Protein AF-A0A412ENI3-F1 (afdb_monomer_lite)

Structure (mmCIF, N/CA/C/O backbone):
data_AF-A0A412ENI3-F1
#
_entry.id   AF-A0A412ENI3-F1
#
loop_
_atom_site.group_PDB
_atom_site.id
_atom_site.type_symbol
_atom_site.label_atom_id
_atom_site.label_alt_id
_atom_site.label_comp_id
_atom_site.label_asym_id
_atom_site.label_entity_id
_atom_site.l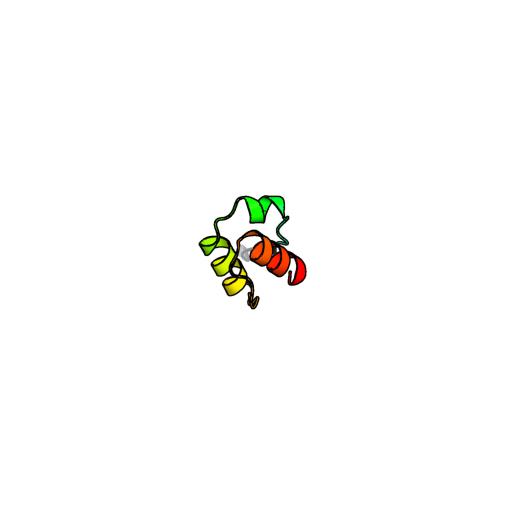abel_seq_id
_atom_site.pdbx_PDB_ins_code
_atom_site.Cartn_x
_atom_site.Cartn_y
_atom_site.Cartn_z
_atom_site.occupancy
_atom_site.B_iso_or_equiv
_atom_site.auth_seq_id
_atom_site.auth_comp_id
_atom_site.auth_asym_id
_atom_site.auth_atom_id
_atom_site.pdbx_PDB_model_num
ATOM 1 N N . MET A 1 1 ? 22.301 29.263 -42.228 1.00 45.75 1 MET A N 1
ATOM 2 C CA . MET A 1 1 ? 21.455 28.076 -41.984 1.00 45.75 1 MET A CA 1
ATOM 3 C C . MET A 1 1 ? 21.244 27.988 -40.484 1.00 45.75 1 MET A C 1
ATOM 5 O O . MET A 1 1 ? 22.228 27.936 -39.763 1.00 45.75 1 MET A O 1
ATOM 9 N N . ASN A 1 2 ? 19.997 28.124 -40.027 1.00 50.66 2 ASN A N 1
ATOM 10 C CA . ASN A 1 2 ? 19.628 28.129 -38.611 1.00 50.66 2 ASN A CA 1
ATOM 11 C C . ASN A 1 2 ? 19.584 26.679 -38.108 1.00 50.66 2 ASN A C 1
ATOM 13 O O . ASN A 1 2 ? 18.583 25.992 -38.295 1.00 50.66 2 ASN A O 1
ATOM 17 N N . SER A 1 3 ? 20.688 26.185 -37.552 1.00 56.50 3 SER A N 1
ATOM 18 C CA . SER A 1 3 ? 20.771 24.862 -36.925 1.00 56.50 3 SER A CA 1
ATOM 19 C C . SER A 1 3 ? 20.156 24.926 -35.528 1.00 56.50 3 SER A C 1
ATOM 21 O O . SER A 1 3 ? 20.844 24.999 -34.515 1.00 56.50 3 SER A O 1
ATOM 23 N N . GLN A 1 4 ? 18.826 24.938 -35.487 1.00 60.94 4 GLN A N 1
ATOM 24 C CA . GLN A 1 4 ? 18.070 24.778 -34.255 1.00 60.94 4 GLN A CA 1
ATOM 25 C C . GLN A 1 4 ? 17.987 23.281 -33.950 1.00 60.94 4 GLN A C 1
ATOM 27 O O . GLN A 1 4 ? 17.085 22.586 -34.415 1.00 60.94 4 GLN A O 1
ATOM 32 N N . SER A 1 5 ? 18.975 22.768 -33.220 1.00 62.00 5 SER A N 1
ATOM 33 C CA . SER A 1 5 ? 18.874 21.439 -32.619 1.00 62.00 5 SER A CA 1
ATOM 34 C C . SER A 1 5 ? 17.767 21.477 -31.562 1.00 62.00 5 SER A C 1
ATOM 36 O O . SER A 1 5 ? 17.758 22.405 -30.749 1.00 62.00 5 SER A O 1
ATOM 38 N N . PRO A 1 6 ? 16.822 20.521 -31.542 1.00 64.25 6 PRO A N 1
ATOM 39 C CA . PRO A 1 6 ? 15.892 20.424 -30.432 1.00 64.25 6 PRO A CA 1
ATOM 40 C C . PRO A 1 6 ? 16.706 20.142 -29.168 1.00 64.25 6 PRO A C 1
ATOM 42 O O . PRO A 1 6 ? 17.447 19.159 -29.114 1.00 64.25 6 PRO A O 1
ATOM 45 N N . SER A 1 7 ? 16.587 21.019 -28.166 1.00 57.22 7 SER A N 1
ATOM 46 C CA . SER A 1 7 ? 16.965 20.680 -26.798 1.00 57.22 7 SER A CA 1
ATOM 47 C C . SER A 1 7 ? 16.215 19.410 -26.445 1.00 57.22 7 SER A C 1
ATOM 49 O O . SER A 1 7 ? 15.001 19.431 -26.240 1.00 57.22 7 SER A O 1
ATOM 51 N N . VAL A 1 8 ? 16.943 18.300 -26.408 1.00 60.12 8 VAL A N 1
ATOM 52 C CA . VAL A 1 8 ? 16.530 17.134 -25.650 1.00 60.12 8 VAL A CA 1
ATOM 53 C C . VAL A 1 8 ? 16.424 17.628 -24.214 1.00 60.12 8 VAL A C 1
ATOM 55 O O . VAL A 1 8 ? 17.422 17.835 -23.530 1.00 60.12 8 VAL A O 1
ATOM 58 N N . ALA A 1 9 ? 15.205 17.962 -23.794 1.00 57.34 9 ALA A N 1
ATOM 59 C CA . ALA A 1 9 ? 14.890 18.020 -22.386 1.00 57.34 9 ALA A CA 1
ATOM 60 C C . ALA A 1 9 ? 15.187 16.608 -21.897 1.00 57.34 9 ALA A C 1
ATOM 62 O O . ALA A 1 9 ? 14.432 15.678 -22.185 1.00 57.34 9 ALA A O 1
ATOM 63 N N . SER A 1 10 ? 16.363 16.436 -21.295 1.00 51.00 10 SER A N 1
ATOM 64 C CA . SER A 1 10 ? 16.678 15.273 -20.496 1.00 51.00 10 SER A CA 1
ATOM 65 C C . SER A 1 10 ? 15.543 15.181 -19.493 1.00 51.00 10 SER A C 1
ATOM 67 O O . SER A 1 10 ? 15.488 15.951 -18.538 1.00 51.00 10 SER A O 1
ATOM 69 N N . VAL A 1 11 ? 14.574 14.316 -19.790 1.00 57.50 11 VAL A N 1
ATOM 70 C CA . VAL A 1 11 ? 13.718 13.715 -18.783 1.00 57.50 11 VAL A CA 1
ATOM 71 C C . VAL A 1 11 ? 14.707 13.089 -17.830 1.00 57.50 11 VAL A C 1
ATOM 73 O O . VAL A 1 11 ? 15.284 12.039 -18.116 1.00 57.50 11 VAL A O 1
ATOM 76 N N . GLU A 1 12 ? 15.018 13.842 -16.781 1.00 52.88 12 GLU A N 1
ATOM 77 C CA . GLU A 1 12 ? 15.706 13.343 -15.617 1.00 52.88 12 GLU A CA 1
ATOM 78 C C . GLU A 1 12 ? 14.873 12.136 -15.223 1.00 52.88 12 GLU A C 1
ATOM 80 O O . GLU A 1 12 ? 13.730 12.237 -14.777 1.00 52.88 12 GLU A O 1
ATOM 85 N N . SER A 1 13 ? 15.388 10.971 -15.604 1.00 51.97 13 SER A N 1
ATOM 86 C CA . SER A 1 13 ? 14.825 9.679 -15.274 1.00 51.97 13 SER A CA 1
ATOM 87 C C . SER A 1 13 ? 15.216 9.462 -13.828 1.00 51.97 13 SER A C 1
ATOM 89 O O . SER A 1 13 ? 16.005 8.586 -13.493 1.00 51.97 13 SER A O 1
ATOM 91 N N . GLU A 1 14 ? 14.724 10.352 -12.975 1.00 52.19 14 GLU A N 1
ATOM 92 C CA . GLU A 1 14 ? 14.606 10.100 -11.570 1.00 52.19 14 GLU A CA 1
ATOM 93 C C . GLU A 1 14 ? 13.484 9.070 -11.485 1.00 52.19 14 GLU A C 1
ATOM 95 O O . GLU A 1 14 ? 12.329 9.381 -11.195 1.00 52.19 14 GLU A O 1
ATOM 100 N N . GLU A 1 15 ? 13.832 7.807 -11.739 1.00 55.62 15 GLU A N 1
ATOM 101 C CA . GLU A 1 15 ? 13.209 6.660 -11.081 1.00 55.62 15 GLU A CA 1
ATOM 102 C C . GLU A 1 15 ? 13.492 6.795 -9.573 1.00 55.62 15 GLU A C 1
ATOM 104 O O . GLU A 1 15 ? 14.128 5.971 -8.927 1.00 55.62 15 GLU A O 1
ATOM 109 N N . SER A 1 16 ? 13.076 7.927 -9.011 1.00 54.44 16 SER A N 1
ATOM 110 C CA . SER A 1 16 ? 12.943 8.154 -7.599 1.00 54.44 16 SER A CA 1
ATOM 111 C C . SER A 1 16 ? 11.823 7.224 -7.221 1.00 54.44 16 SER A C 1
ATOM 113 O O . SER A 1 16 ? 10.652 7.527 -7.444 1.00 54.44 16 SER A O 1
ATOM 115 N N . THR A 1 17 ? 12.198 6.049 -6.729 1.00 65.12 17 THR A N 1
ATOM 116 C CA . THR A 1 17 ? 11.310 5.133 -6.030 1.00 65.12 17 THR A CA 1
ATOM 117 C C . THR A 1 17 ? 10.650 5.978 -4.949 1.00 65.12 17 THR A C 1
ATOM 119 O O . THR A 1 17 ? 11.268 6.304 -3.935 1.00 65.12 17 THR A O 1
ATOM 122 N N . HIS A 1 18 ? 9.460 6.502 -5.242 1.00 75.31 18 HIS A N 1
ATOM 123 C CA . HIS A 1 18 ? 8.811 7.466 -4.376 1.00 75.31 18 HIS A CA 1
ATOM 124 C C . HIS A 1 18 ? 8.519 6.737 -3.071 1.00 75.31 18 HIS A C 1
ATOM 126 O O . HIS A 1 18 ? 7.691 5.829 -3.031 1.00 75.31 18 HIS A O 1
ATOM 132 N N . LYS A 1 19 ? 9.266 7.079 -2.020 1.00 87.81 19 LYS A N 1
ATOM 133 C CA . LYS A 1 19 ? 9.117 6.437 -0.719 1.00 87.81 19 LYS A CA 1
ATOM 134 C C . LYS A 1 19 ? 7.854 6.981 -0.080 1.00 87.81 19 LYS A C 1
ATOM 136 O O . LYS A 1 19 ? 7.810 8.149 0.296 1.00 87.81 19 LYS A O 1
ATOM 141 N N . TYR A 1 20 ? 6.850 6.127 0.051 1.00 92.44 20 TYR A N 1
ATOM 142 C CA . TYR A 1 20 ? 5.586 6.503 0.663 1.00 92.44 20 TYR A CA 1
ATOM 143 C C . TYR A 1 20 ? 5.751 6.621 2.177 1.00 92.44 20 TYR A C 1
ATOM 145 O O . TYR A 1 20 ? 6.426 5.803 2.812 1.00 92.44 20 TYR A O 1
ATOM 153 N N . ALA A 1 21 ? 5.109 7.620 2.776 1.00 94.50 21 ALA A N 1
ATOM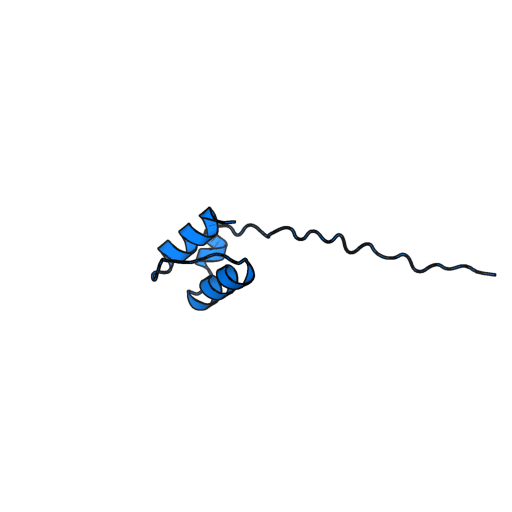 154 C CA . ALA A 1 21 ? 4.954 7.691 4.221 1.00 94.50 21 ALA A CA 1
ATOM 155 C C . ALA A 1 21 ? 3.810 6.780 4.701 1.00 94.50 21 ALA A C 1
ATOM 157 O O . ALA A 1 21 ? 2.853 6.502 3.975 1.00 94.50 21 ALA A O 1
ATOM 158 N N . GLU A 1 22 ? 3.854 6.363 5.971 1.00 94.56 22 GLU A N 1
ATOM 159 C CA . GLU A 1 22 ? 2.795 5.536 6.574 1.00 94.56 22 GLU A CA 1
ATOM 160 C C . GLU A 1 22 ? 1.410 6.184 6.448 1.00 94.56 22 GLU A C 1
ATOM 162 O O . GLU A 1 22 ? 0.427 5.504 6.163 1.00 94.56 22 GLU A O 1
ATOM 167 N N . SER A 1 23 ? 1.326 7.506 6.614 1.00 96.06 23 SER A N 1
ATOM 168 C CA . SER A 1 23 ? 0.083 8.269 6.482 1.00 96.06 23 SER A CA 1
ATOM 169 C C . SER A 1 23 ? -0.509 8.190 5.072 1.00 96.06 23 SER A C 1
ATOM 171 O O . SER A 1 23 ? -1.726 8.083 4.927 1.00 96.06 23 SER A O 1
ATOM 173 N N . GLU A 1 24 ? 0.327 8.195 4.034 1.00 95.12 24 GLU A N 1
ATOM 174 C CA . GLU A 1 24 ? -0.102 8.073 2.637 1.00 95.12 24 GLU A CA 1
ATOM 175 C C . GLU A 1 24 ? -0.623 6.666 2.353 1.00 95.12 24 GLU A C 1
ATOM 177 O O . GLU A 1 24 ? -1.739 6.500 1.856 1.00 95.12 24 GLU A O 1
ATOM 182 N N . LEU A 1 25 ? 0.124 5.648 2.781 1.00 96.06 25 LEU A N 1
ATOM 183 C CA . LEU 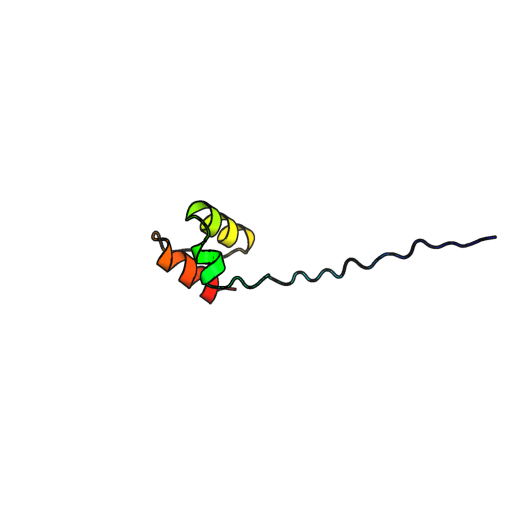A 1 25 ? -0.285 4.249 2.666 1.00 96.06 25 LEU A CA 1
ATOM 184 C C . LEU A 1 25 ? -1.556 3.958 3.485 1.00 96.06 25 LEU A C 1
ATOM 186 O O . LEU A 1 25 ? -2.436 3.207 3.061 1.00 96.06 25 LEU A O 1
ATOM 190 N N . SER A 1 26 ? -1.711 4.599 4.644 1.00 96.50 26 SER A N 1
ATOM 191 C CA . SER A 1 26 ? -2.907 4.497 5.484 1.00 96.50 26 SER A CA 1
ATOM 192 C C . SER A 1 26 ? -4.141 5.128 4.833 1.00 96.50 26 SER A C 1
ATOM 194 O O . SER A 1 26 ? -5.260 4.680 5.090 1.00 96.50 26 SER A O 1
ATOM 196 N N . ASN A 1 27 ? -3.976 6.082 3.916 1.00 97.00 27 ASN A N 1
ATOM 197 C CA . ASN A 1 27 ? -5.083 6.621 3.122 1.00 97.00 27 ASN A CA 1
ATOM 198 C C . ASN A 1 27 ? -5.479 5.719 1.939 1.00 97.00 27 ASN A C 1
ATOM 200 O O . ASN A 1 27 ? -6.584 5.849 1.414 1.00 97.00 27 ASN A O 1
ATOM 204 N N . MET A 1 28 ? -4.635 4.761 1.547 1.00 96.25 28 MET A N 1
ATOM 205 C CA . MET A 1 28 ? -4.934 3.814 0.471 1.00 96.25 28 MET A CA 1
ATOM 206 C C . MET A 1 28 ? -5.813 2.650 0.951 1.00 96.25 28 MET A C 1
ATOM 208 O O . MET A 1 28 ? -5.846 2.263 2.125 1.00 96.25 28 MET A O 1
ATOM 212 N N . THR A 1 29 ? -6.553 2.053 0.023 1.00 96.88 29 THR A N 1
ATOM 213 C CA . THR A 1 29 ? -7.291 0.807 0.272 1.00 96.88 29 THR A CA 1
ATOM 214 C C . THR A 1 29 ? -6.373 -0.413 0.143 1.00 96.88 29 THR A C 1
ATOM 216 O O . THR A 1 29 ? -5.334 -0.358 -0.509 1.00 96.88 29 THR A O 1
ATOM 219 N N . VAL A 1 30 ? -6.762 -1.552 0.729 1.00 95.69 30 VAL A N 1
ATOM 220 C CA . VAL A 1 30 ? -5.985 -2.805 0.621 1.00 95.69 30 VAL A CA 1
ATOM 221 C C . VAL A 1 30 ? -5.695 -3.209 -0.836 1.00 95.69 30 VAL A C 1
ATOM 223 O O . VAL A 1 30 ? -4.548 -3.557 -1.112 1.00 95.69 30 VAL A O 1
ATOM 226 N N . PRO A 1 31 ? -6.652 -3.141 -1.787 1.00 96.25 31 PRO A N 1
ATOM 227 C CA . PRO A 1 31 ? -6.361 -3.418 -3.194 1.00 96.25 31 PRO A CA 1
ATOM 228 C C . PRO A 1 31 ? -5.311 -2.475 -3.792 1.00 96.25 31 PRO A C 1
ATOM 230 O O . PRO A 1 31 ? -4.414 -2.935 -4.489 1.00 96.25 31 PRO A O 1
ATOM 233 N N . GLN A 1 32 ? -5.378 -1.177 -3.478 1.00 96.56 32 GLN A N 1
ATOM 234 C CA . GLN A 1 32 ? -4.407 -0.195 -3.972 1.00 96.56 32 GLN A CA 1
ATOM 235 C C . GLN A 1 32 ? -3.005 -0.443 -3.408 1.00 96.56 32 GLN A C 1
ATOM 237 O O . GLN A 1 32 ? -2.034 -0.351 -4.147 1.00 96.56 32 GLN A O 1
ATOM 242 N N . LEU A 1 33 ? -2.891 -0.807 -2.128 1.00 96.31 33 LEU A N 1
ATOM 243 C CA . LEU A 1 33 ? -1.607 -1.155 -1.512 1.00 96.31 33 LEU A CA 1
ATOM 244 C C . LEU A 1 33 ? -0.990 -2.414 -2.133 1.00 96.31 33 LEU A C 1
ATOM 246 O O . LEU A 1 33 ? 0.216 -2.472 -2.348 1.00 96.31 33 LEU A O 1
ATOM 250 N N . ARG A 1 34 ? -1.813 -3.420 -2.454 1.00 95.19 34 ARG A N 1
ATOM 251 C CA . ARG A 1 34 ? -1.350 -4.635 -3.144 1.00 95.19 34 ARG A CA 1
ATOM 252 C C . ARG A 1 34 ? -0.878 -4.347 -4.562 1.00 95.19 34 ARG A C 1
ATOM 254 O O . ARG A 1 34 ? 0.122 -4.924 -4.985 1.00 95.19 34 ARG A O 1
ATOM 261 N N . GLN A 1 35 ? -1.585 -3.472 -5.275 1.00 95.31 35 GLN A N 1
ATOM 262 C CA . GLN A 1 35 ? -1.166 -3.037 -6.601 1.00 95.31 35 GLN A CA 1
ATOM 263 C C . GLN A 1 35 ? 0.163 -2.291 -6.516 1.00 95.31 35 GLN A C 1
ATOM 265 O O . GLN A 1 35 ? 1.101 -2.676 -7.197 1.00 95.31 35 GLN A O 1
ATOM 270 N N . LEU A 1 36 ? 0.279 -1.334 -5.590 1.00 94.19 36 LEU A N 1
ATOM 271 C CA . LEU A 1 36 ? 1.514 -0.592 -5.361 1.00 94.19 36 LEU A CA 1
ATOM 272 C C . LEU A 1 36 ? 2.695 -1.525 -5.076 1.00 94.19 36 LEU A C 1
ATOM 274 O O . LEU A 1 36 ? 3.751 -1.393 -5.684 1.00 94.19 36 LEU A O 1
ATOM 278 N N . ALA A 1 37 ? 2.509 -2.490 -4.177 1.00 93.75 37 ALA A N 1
ATOM 279 C CA . ALA A 1 37 ? 3.523 -3.491 -3.890 1.00 93.75 37 ALA A CA 1
ATOM 280 C C . ALA A 1 37 ? 3.898 -4.307 -5.134 1.00 93.75 37 ALA A C 1
ATOM 282 O O . ALA A 1 37 ? 5.077 -4.514 -5.384 1.00 93.75 37 ALA A O 1
ATOM 283 N N . SER A 1 38 ? 2.917 -4.715 -5.941 1.00 94.44 38 SER A N 1
ATOM 284 C CA . SER A 1 38 ? 3.163 -5.469 -7.177 1.00 94.44 38 SER A CA 1
ATOM 285 C C . SER A 1 38 ? 3.929 -4.644 -8.213 1.00 94.44 38 SER A C 1
ATOM 287 O O . SER A 1 38 ? 4.874 -5.154 -8.807 1.00 94.44 38 SER A O 1
ATOM 289 N N . ASP A 1 39 ? 3.567 -3.371 -8.383 1.00 93.00 39 ASP A N 1
ATOM 290 C CA . ASP A 1 39 ? 4.224 -2.441 -9.309 1.00 93.00 39 ASP A CA 1
ATOM 291 C C . ASP A 1 39 ? 5.687 -2.187 -8.910 1.00 93.00 39 ASP A C 1
ATOM 293 O O . ASP A 1 39 ? 6.545 -2.031 -9.773 1.00 93.00 39 ASP A O 1
ATOM 297 N N . ASN A 1 40 ? 5.979 -2.211 -7.604 1.00 90.94 40 ASN A N 1
ATOM 298 C CA . ASN A 1 40 ? 7.328 -2.062 -7.047 1.00 90.94 40 ASN A CA 1
ATOM 299 C C . ASN A 1 40 ? 8.051 -3.408 -6.815 1.00 90.94 40 ASN A C 1
ATOM 301 O O . ASN A 1 40 ? 9.163 -3.428 -6.290 1.00 90.94 40 ASN A O 1
ATOM 305 N N . GLY A 1 41 ? 7.446 -4.545 -7.184 1.00 92.94 41 GLY A N 1
ATOM 306 C CA . GLY A 1 41 ? 8.049 -5.876 -7.037 1.00 92.94 41 GLY A CA 1
ATOM 307 C C . GLY A 1 41 ? 8.142 -6.412 -5.599 1.00 92.94 41 GLY A C 1
ATOM 308 O O . GLY A 1 41 ? 8.886 -7.360 -5.350 1.00 92.94 41 GLY A O 1
ATOM 309 N N . TYR A 1 42 ? 7.397 -5.842 -4.652 1.00 94.44 42 TYR A N 1
ATOM 310 C CA . TYR A 1 42 ? 7.346 -6.289 -3.261 1.00 94.44 42 TYR A CA 1
ATOM 311 C C . TYR A 1 42 ? 6.489 -7.546 -3.098 1.00 94.44 42 TYR A C 1
ATOM 313 O O . TYR A 1 42 ? 5.344 -7.623 -3.553 1.00 94.44 42 TYR A O 1
ATOM 321 N N . ALA A 1 43 ? 7.016 -8.519 -2.358 1.00 93.75 43 ALA A N 1
ATOM 322 C CA . ALA A 1 43 ? 6.262 -9.695 -1.948 1.00 93.75 43 ALA A CA 1
ATOM 323 C C . ALA A 1 43 ? 5.556 -9.400 -0.617 1.00 93.75 43 ALA A C 1
ATOM 325 O O . ALA A 1 43 ? 6.207 -9.212 0.408 1.00 93.75 43 ALA A O 1
ATOM 326 N N . LEU A 1 44 ? 4.222 -9.348 -0.632 1.00 95.00 44 LEU A N 1
ATOM 327 C CA . LEU A 1 44 ? 3.412 -9.152 0.574 1.00 95.00 44 LEU A CA 1
ATOM 328 C C . LEU A 1 44 ? 2.946 -10.492 1.141 1.00 95.00 44 LEU A C 1
ATOM 330 O O . LEU A 1 44 ? 2.327 -11.289 0.432 1.00 95.00 44 LEU A O 1
ATOM 334 N N . THR A 1 45 ? 3.162 -10.700 2.436 1.00 95.06 45 THR 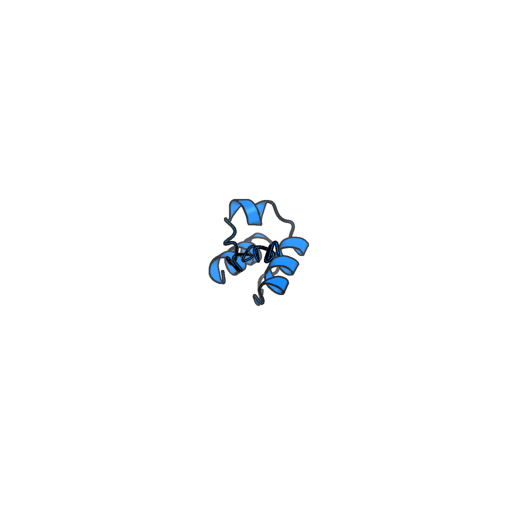A N 1
ATOM 335 C CA . THR A 1 45 ? 2.691 -11.881 3.175 1.00 95.06 45 THR A CA 1
ATOM 336 C C . THR A 1 45 ? 1.458 -11.582 4.027 1.00 95.06 45 THR A C 1
ATOM 338 O O . THR A 1 45 ? 0.631 -12.466 4.264 1.00 95.06 45 THR A O 1
ATOM 341 N N . SER A 1 46 ? 1.273 -10.325 4.435 1.00 95.38 46 SER A N 1
ATOM 342 C CA . SER A 1 46 ? 0.155 -9.899 5.270 1.00 95.38 46 SER A CA 1
ATOM 343 C C . SER A 1 46 ? -1.164 -9.852 4.505 1.00 95.38 46 SER A C 1
ATOM 345 O O . SER A 1 46 ? -1.260 -9.534 3.312 1.00 95.38 46 SER A O 1
ATOM 347 N N . THR A 1 47 ? -2.241 -10.126 5.236 1.00 91.69 47 THR A N 1
ATOM 348 C CA . THR A 1 47 ? -3.615 -10.084 4.721 1.00 91.69 47 THR A CA 1
ATOM 349 C C . THR A 1 47 ? -4.388 -8.860 5.208 1.00 91.69 47 THR A C 1
ATOM 351 O O . THR A 1 47 ? -5.269 -8.377 4.497 1.00 91.69 47 THR A O 1
ATOM 354 N N . ASN A 1 48 ? -4.036 -8.316 6.376 1.00 94.38 48 ASN A N 1
ATOM 355 C CA . ASN A 1 48 ? -4.628 -7.118 6.9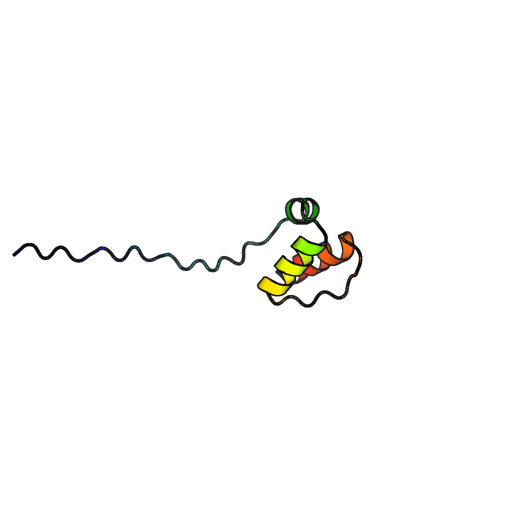64 1.00 94.38 48 ASN A CA 1
ATOM 356 C C . ASN A 1 48 ? -3.915 -5.836 6.503 1.00 94.38 48 ASN A C 1
ATOM 358 O O . ASN A 1 48 ? -2.711 -5.825 6.260 1.00 94.38 48 ASN A O 1
ATOM 362 N N . LYS A 1 49 ? -4.657 -4.723 6.456 1.00 94.81 49 LYS A N 1
ATOM 363 C CA . LYS A 1 49 ? -4.155 -3.428 5.969 1.00 94.81 49 LYS A CA 1
ATOM 364 C C . LYS A 1 49 ? -2.886 -2.960 6.688 1.00 94.81 49 LYS A C 1
ATOM 366 O O . LYS A 1 49 ? -1.924 -2.608 6.024 1.00 94.81 49 LYS A O 1
ATOM 371 N N . ALA A 1 50 ? -2.878 -2.984 8.021 1.00 96.69 50 ALA A N 1
ATOM 372 C CA . ALA A 1 50 ? -1.729 -2.526 8.802 1.00 96.69 50 ALA A CA 1
ATOM 373 C C . ALA A 1 50 ? -0.456 -3.337 8.497 1.00 96.69 50 ALA A C 1
ATOM 375 O O . ALA A 1 50 ? 0.593 -2.746 8.283 1.00 96.69 50 ALA A O 1
ATOM 376 N N . GLY A 1 51 ? -0.567 -4.669 8.393 1.00 97.25 51 GLY A N 1
ATOM 377 C CA . GLY A 1 51 ? 0.571 -5.527 8.047 1.00 97.25 51 GLY A CA 1
ATOM 378 C C . GLY A 1 51 ? 1.122 -5.232 6.651 1.00 97.25 51 GLY A C 1
ATOM 379 O O . GLY A 1 51 ? 2.328 -5.091 6.486 1.00 97.25 51 GLY A O 1
ATOM 380 N N . ILE A 1 52 ? 0.236 -5.025 5.669 1.00 96.94 52 ILE A N 1
ATOM 381 C CA . ILE A 1 52 ? 0.630 -4.651 4.302 1.00 96.94 52 ILE A CA 1
ATOM 382 C C . ILE A 1 52 ? 1.387 -3.315 4.289 1.00 96.94 52 ILE A C 1
ATOM 384 O O . ILE A 1 52 ? 2.413 -3.206 3.628 1.00 96.94 52 ILE A O 1
ATOM 388 N N . ILE A 1 53 ? 0.901 -2.307 5.022 1.00 97.12 53 ILE A N 1
ATOM 389 C CA . ILE A 1 53 ? 1.564 -0.997 5.118 1.00 97.12 53 ILE A CA 1
ATOM 390 C C . ILE A 1 53 ? 2.968 -1.151 5.715 1.00 97.12 53 ILE A C 1
ATOM 392 O O . ILE A 1 53 ? 3.927 -0.636 5.146 1.00 97.12 53 ILE A O 1
ATOM 396 N N . SER A 1 54 ? 3.106 -1.894 6.817 1.00 96.88 54 SER A N 1
ATOM 397 C CA . SER A 1 54 ? 4.411 -2.142 7.442 1.00 96.88 54 SER A CA 1
ATOM 398 C C . SER A 1 54 ? 5.377 -2.889 6.517 1.00 96.88 54 SER A C 1
ATOM 400 O O . SER A 1 54 ? 6.559 -2.556 6.480 1.00 96.88 54 SER A O 1
ATOM 402 N N . GLU A 1 55 ? 4.893 -3.864 5.742 1.00 96.62 55 GLU A N 1
ATOM 403 C CA . GLU A 1 55 ? 5.719 -4.585 4.766 1.00 96.62 55 GLU A CA 1
ATOM 404 C C . GLU A 1 55 ? 6.176 -3.696 3.607 1.00 96.62 55 GLU A C 1
ATOM 406 O O . GLU A 1 55 ? 7.324 -3.819 3.186 1.00 96.62 55 GLU A O 1
ATOM 411 N N . ILE A 1 56 ? 5.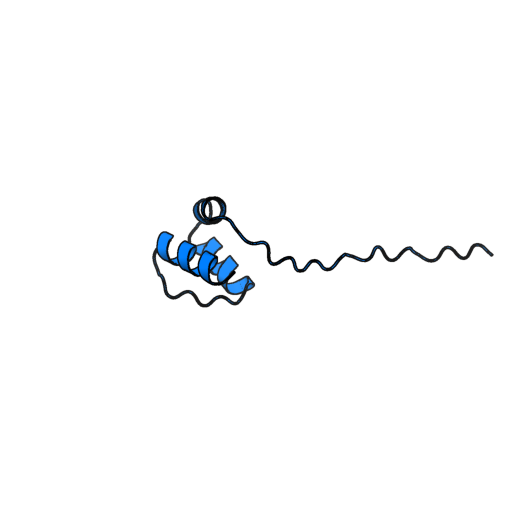320 -2.797 3.109 1.00 95.31 56 ILE A N 1
ATOM 412 C CA . ILE A 1 56 ? 5.695 -1.835 2.060 1.00 95.31 56 ILE A CA 1
ATOM 413 C C . ILE A 1 56 ? 6.775 -0.887 2.589 1.00 95.31 56 ILE A C 1
ATOM 415 O O . ILE A 1 56 ? 7.820 -0.751 1.961 1.00 95.31 56 ILE A O 1
ATOM 419 N N . LEU A 1 57 ? 6.577 -0.306 3.779 1.00 95.12 57 LEU A N 1
ATOM 420 C CA . LEU A 1 57 ? 7.545 0.604 4.406 1.00 95.12 57 LEU A CA 1
ATOM 421 C C . LEU A 1 57 ? 8.909 -0.046 4.667 1.00 95.12 57 LEU A C 1
ATOM 423 O O . LEU A 1 57 ? 9.926 0.643 4.638 1.00 95.12 57 LEU A O 1
ATOM 427 N N . SER A 1 58 ? 8.931 -1.353 4.934 1.00 94.88 58 SER A N 1
ATOM 428 C CA . SER A 1 58 ? 10.164 -2.105 5.171 1.00 94.88 58 SER A CA 1
ATOM 429 C C . SER A 1 58 ? 10.919 -2.477 3.889 1.00 94.88 58 SER A C 1
ATOM 431 O O . SER A 1 58 ? 12.097 -2.815 3.991 1.00 94.88 58 SER A O 1
ATOM 433 N N . GLN A 1 59 ? 10.253 -2.502 2.730 1.00 93.25 59 GLN A N 1
ATOM 434 C CA . GLN A 1 59 ? 10.834 -2.958 1.457 1.00 93.25 59 GLN A CA 1
ATOM 435 C C . GLN A 1 59 ? 11.249 -1.815 0.528 1.00 93.25 59 GLN A C 1
ATOM 437 O O . GLN A 1 59 ? 12.149 -2.003 -0.290 1.00 93.25 59 GLN A O 1
ATOM 442 N N . GLN A 1 60 ? 10.593 -0.659 0.640 1.00 89.12 60 GLN A N 1
ATOM 443 C CA . GLN A 1 60 ? 10.968 0.556 -0.085 1.00 89.12 60 GLN A CA 1
ATOM 444 C C . GLN A 1 60 ? 12.338 1.092 0.307 1.00 89.12 60 GLN A C 1
ATOM 446 O O . GLN A 1 60 ? 12.757 0.932 1.477 1.00 89.12 60 GLN A O 1
#

Organism: NCBI:txid40520

Foldseek 3Di:
DPPPDPPPPPPPPPPVVPQDDLVRLVPDDPVVLVVNCVVVVHDQPDDDSVSSSVSSNVPD

Secondary structure (DSSP, 8-state):
---------------------HHHHHHS-HHHHHHHHHHTT------SHHHHHHHHHHH-

pLDDT: mean 83.54, std 17.66, range [45.75, 97.25]

Sequence (60 aa):
MNSQSPSVASVESEESTHKYAESELSNMTVPQLRQLASDNGYALTSTNKAGIISEILSQQ

Radius of gyration: 18.28 Å; chains: 1; bounding box: 29×40×51 Å